Protein AF-A0A9P1INC0-F1 (afdb_monomer_lite)

pLDDT: mean 85.22, std 16.06, range [41.66, 97.62]

Structure (mmCIF, N/CA/C/O backbone):
data_AF-A0A9P1INC0-F1
#
_entry.id   AF-A0A9P1INC0-F1
#
loop_
_atom_site.group_PDB
_atom_site.id
_atom_site.type_symbol
_atom_site.label_atom_id
_atom_site.label_alt_id
_atom_site.label_comp_id
_atom_site.label_asym_id
_atom_site.label_entity_id
_atom_site.label_seq_id
_atom_site.pdbx_PDB_ins_code
_atom_site.Cartn_x
_atom_site.Cartn_y
_atom_site.Cartn_z
_atom_site.occupancy
_atom_site.B_iso_or_equiv
_atom_site.auth_seq_id
_atom_site.auth_comp_id
_atom_site.auth_asym_id
_atom_site.auth_atom_id
_atom_site.pdbx_PDB_model_num
ATOM 1 N N . MET A 1 1 ? 55.093 9.526 2.655 1.00 46.25 1 MET A N 1
ATOM 2 C CA . MET A 1 1 ? 53.891 8.679 2.862 1.00 46.25 1 MET A CA 1
ATOM 3 C C . MET A 1 1 ? 52.596 9.513 2.919 1.00 46.25 1 MET A C 1
ATOM 5 O O . MET A 1 1 ? 51.867 9.427 3.894 1.00 46.25 1 MET A O 1
ATOM 9 N N . ARG A 1 2 ? 52.287 10.339 1.903 1.00 47.28 2 ARG A N 1
ATOM 10 C CA . ARG A 1 2 ? 51.023 11.119 1.847 1.00 47.28 2 ARG A CA 1
ATOM 11 C C . ARG A 1 2 ? 50.213 10.913 0.554 1.00 47.28 2 ARG A C 1
ATOM 13 O O . ARG A 1 2 ? 49.002 11.075 0.587 1.00 47.28 2 ARG A O 1
ATOM 20 N N . SER A 1 3 ? 50.832 10.457 -0.541 1.00 51.44 3 SER A N 1
ATOM 21 C CA . SER A 1 3 ? 50.129 10.236 -1.820 1.00 51.44 3 SER A CA 1
ATOM 22 C C . SER A 1 3 ? 49.278 8.961 -1.876 1.00 51.44 3 SER A C 1
ATOM 24 O O . SER A 1 3 ? 48.243 8.961 -2.531 1.00 51.44 3 SER A O 1
ATOM 26 N N . ASN A 1 4 ? 49.642 7.899 -1.147 1.00 47.66 4 ASN A N 1
ATOM 27 C CA . ASN A 1 4 ? 48.863 6.650 -1.159 1.00 47.66 4 ASN A CA 1
ATOM 28 C C . ASN A 1 4 ? 47.517 6.775 -0.430 1.00 47.66 4 ASN A C 1
ATOM 30 O O . ASN A 1 4 ? 46.582 6.058 -0.767 1.00 47.66 4 ASN A O 1
ATOM 34 N N . LEU A 1 5 ? 47.395 7.705 0.525 1.00 47.31 5 LEU A N 1
ATOM 35 C CA . LEU A 1 5 ? 46.149 7.948 1.258 1.00 47.31 5 LEU A CA 1
ATOM 36 C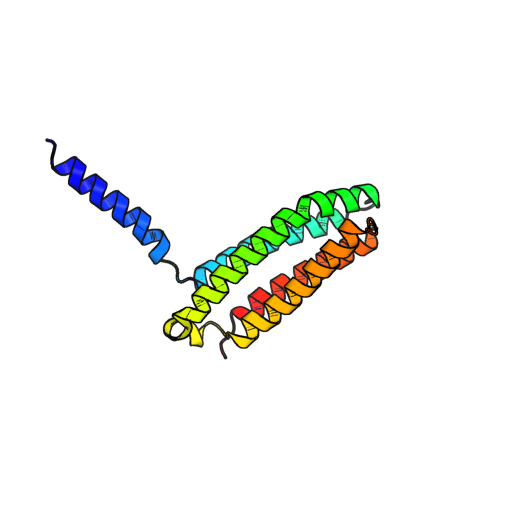 C . LEU A 1 5 ? 45.093 8.623 0.364 1.00 47.31 5 LEU A C 1
ATOM 38 O O . LEU A 1 5 ? 43.917 8.288 0.438 1.00 47.31 5 LEU A O 1
ATOM 42 N N . LEU A 1 6 ? 45.524 9.531 -0.519 1.00 49.56 6 LEU A N 1
ATOM 43 C CA . LEU A 1 6 ? 44.647 10.226 -1.469 1.00 49.56 6 LEU A CA 1
ATOM 44 C C . LEU A 1 6 ? 44.113 9.285 -2.552 1.00 49.56 6 LEU A C 1
ATOM 46 O O . LEU A 1 6 ? 42.940 9.364 -2.901 1.00 49.56 6 LEU A O 1
ATOM 50 N N . ILE A 1 7 ? 44.944 8.357 -3.032 1.00 57.75 7 ILE A N 1
ATOM 51 C CA . ILE A 1 7 ? 44.526 7.329 -3.993 1.00 57.75 7 ILE A CA 1
ATOM 52 C C . ILE A 1 7 ? 43.519 6.375 -3.335 1.00 57.75 7 ILE A C 1
ATOM 54 O O . ILE A 1 7 ? 42.480 6.081 -3.919 1.00 57.75 7 ILE A O 1
ATOM 58 N N . PHE A 1 8 ? 43.771 5.954 -2.092 1.00 53.00 8 PHE A N 1
ATOM 59 C CA . PHE A 1 8 ? 42.860 5.079 -1.348 1.00 53.00 8 PHE A CA 1
ATOM 60 C C . PHE A 1 8 ? 41.499 5.742 -1.075 1.00 53.00 8 PHE A C 1
ATOM 62 O O . PHE A 1 8 ? 40.457 5.106 -1.225 1.00 53.00 8 PHE A O 1
ATOM 69 N N . LEU A 1 9 ? 41.494 7.040 -0.753 1.00 50.03 9 LEU A N 1
ATOM 70 C CA . LEU A 1 9 ? 40.267 7.829 -0.607 1.00 50.03 9 LEU A CA 1
ATOM 71 C C . LEU A 1 9 ? 39.508 7.973 -1.935 1.00 50.03 9 LEU A C 1
ATOM 73 O O . LEU A 1 9 ? 38.285 7.894 -1.932 1.00 50.03 9 LEU A O 1
ATOM 77 N N . PHE A 1 10 ? 40.210 8.109 -3.064 1.00 53.59 10 PHE A N 1
ATOM 78 C CA . PHE A 1 10 ? 39.591 8.171 -4.393 1.00 53.59 10 PHE A CA 1
ATOM 79 C C . PHE A 1 10 ? 38.932 6.841 -4.801 1.00 53.59 10 PHE A C 1
ATOM 81 O O . PHE A 1 10 ? 37.879 6.834 -5.435 1.00 53.59 10 PHE A O 1
ATOM 88 N N . PHE A 1 11 ? 39.516 5.701 -4.419 1.00 51.56 11 PHE A N 1
ATOM 89 C CA . PHE A 1 11 ? 38.898 4.390 -4.643 1.00 51.56 11 PHE A CA 1
ATOM 90 C C . PHE A 1 11 ? 37.686 4.152 -3.735 1.00 51.56 11 PHE A C 1
ATOM 92 O O . PHE A 1 11 ? 36.688 3.604 -4.197 1.00 51.56 11 PHE A O 1
ATOM 99 N N . LEU A 1 12 ? 37.732 4.607 -2.479 1.00 47.41 12 LEU A N 1
ATOM 100 C CA . LEU A 1 12 ? 36.599 4.498 -1.555 1.00 47.41 12 LEU A CA 1
ATOM 101 C C . LEU A 1 12 ? 35.407 5.351 -1.999 1.00 47.41 12 LEU A C 1
ATOM 103 O O . LEU A 1 12 ? 34.277 4.873 -1.958 1.00 47.41 12 LEU A O 1
ATOM 107 N N . THR A 1 13 ? 35.632 6.578 -2.476 1.00 50.34 13 THR A N 1
ATOM 108 C CA . THR A 1 13 ? 34.534 7.419 -2.972 1.00 50.34 13 THR A CA 1
ATOM 109 C C . THR A 1 13 ? 33.912 6.840 -4.241 1.00 50.34 13 THR A C 1
ATOM 111 O O . THR A 1 13 ? 32.691 6.742 -4.314 1.00 50.34 13 THR A O 1
ATOM 114 N N . ASN A 1 14 ? 34.711 6.357 -5.199 1.00 44.88 14 ASN A N 1
ATOM 115 C CA . ASN A 1 14 ? 34.178 5.708 -6.404 1.00 44.88 14 ASN A CA 1
ATOM 116 C C . ASN A 1 14 ? 33.459 4.382 -6.114 1.00 44.88 14 ASN A C 1
ATOM 118 O O . ASN A 1 14 ? 32.486 4.075 -6.793 1.00 44.88 14 ASN A O 1
ATOM 122 N N . ALA A 1 15 ? 33.890 3.611 -5.111 1.00 48.00 15 ALA A N 1
ATOM 123 C CA . ALA A 1 15 ? 33.195 2.389 -4.704 1.00 48.00 15 ALA A CA 1
ATOM 124 C C . ALA A 1 15 ? 31.830 2.684 -4.058 1.00 48.00 15 ALA A C 1
ATOM 126 O O . ALA A 1 15 ? 30.865 1.974 -4.316 1.00 48.00 15 ALA A O 1
ATOM 127 N N . VAL A 1 16 ? 31.717 3.761 -3.272 1.00 44.78 16 VAL A N 1
ATOM 128 C CA . VAL A 1 16 ? 30.430 4.187 -2.694 1.00 44.78 16 VAL A CA 1
ATOM 129 C C . VAL A 1 16 ? 29.480 4.710 -3.780 1.00 44.78 16 VAL A C 1
ATOM 131 O O . VAL A 1 16 ? 28.305 4.364 -3.761 1.00 44.78 16 VAL A O 1
ATOM 134 N N . PHE A 1 17 ? 29.984 5.438 -4.786 1.00 41.66 17 PHE A N 1
ATOM 135 C CA . PHE A 1 17 ? 29.187 5.815 -5.964 1.00 41.66 17 PHE A CA 1
ATOM 136 C C . PHE A 1 17 ? 28.875 4.635 -6.903 1.00 41.66 17 PHE A C 1
ATOM 138 O O . PHE A 1 17 ? 27.900 4.701 -7.651 1.00 41.66 17 PHE A O 1
ATOM 145 N N . SER A 1 18 ? 29.668 3.554 -6.898 1.00 43.41 18 SER A N 1
ATOM 146 C CA . SER A 1 18 ? 29.412 2.398 -7.765 1.00 43.41 18 SER A CA 1
ATOM 147 C C . SER A 1 18 ? 28.342 1.464 -7.212 1.00 43.41 18 SER A C 1
ATOM 149 O O . SER A 1 18 ? 27.628 0.875 -8.012 1.00 43.41 18 SER A O 1
ATOM 151 N N . ILE A 1 19 ? 28.155 1.364 -5.891 1.00 44.53 19 ILE A N 1
ATOM 152 C CA . ILE A 1 19 ? 27.122 0.491 -5.303 1.00 44.53 19 ILE A CA 1
ATOM 153 C C . ILE A 1 19 ? 25.709 0.933 -5.710 1.00 44.53 19 ILE A C 1
ATOM 155 O O . ILE A 1 19 ? 24.885 0.083 -6.048 1.00 44.53 19 ILE A O 1
ATOM 159 N N . ASP A 1 20 ? 25.454 2.242 -5.795 1.00 43.25 20 ASP A N 1
ATOM 160 C CA . ASP A 1 20 ? 24.198 2.776 -6.343 1.00 43.25 20 ASP A CA 1
ATOM 161 C C . ASP A 1 20 ? 24.032 2.524 -7.857 1.00 43.25 20 ASP A C 1
ATOM 163 O O . ASP A 1 20 ? 22.913 2.559 -8.360 1.00 43.25 20 ASP A O 1
ATOM 167 N N . ASN A 1 21 ? 25.118 2.200 -8.568 1.00 50.31 21 ASN A N 1
ATOM 168 C CA . ASN A 1 21 ? 25.140 1.829 -9.989 1.00 50.31 21 ASN A CA 1
ATOM 169 C C . ASN A 1 21 ? 25.168 0.305 -10.241 1.00 50.31 21 ASN A C 1
ATOM 171 O O . ASN A 1 21 ? 25.130 -0.108 -11.400 1.00 50.31 21 ASN A O 1
ATOM 175 N N . ILE A 1 22 ? 25.263 -0.549 -9.210 1.00 64.50 22 ILE A N 1
ATOM 176 C CA . ILE A 1 22 ? 25.328 -2.015 -9.395 1.00 64.50 22 ILE A CA 1
ATOM 177 C C . ILE A 1 22 ? 23.939 -2.611 -9.652 1.00 64.50 22 ILE A C 1
ATOM 179 O O . ILE A 1 22 ? 23.817 -3.596 -10.379 1.00 64.50 22 ILE A O 1
ATOM 183 N N . ILE A 1 23 ? 22.893 -2.035 -9.058 1.00 76.19 23 ILE A N 1
ATOM 184 C CA . ILE A 1 23 ? 21.536 -2.582 -9.111 1.00 76.19 23 ILE A CA 1
ATOM 185 C C . ILE A 1 23 ? 20.698 -1.711 -10.040 1.00 76.19 23 ILE A C 1
ATOM 187 O O . ILE A 1 23 ? 20.526 -0.518 -9.790 1.00 76.19 23 ILE A O 1
ATOM 191 N N . SER A 1 24 ? 20.142 -2.301 -11.101 1.00 86.00 24 SER A N 1
ATOM 192 C CA . SER A 1 24 ? 19.264 -1.545 -11.999 1.00 86.00 24 SER A CA 1
ATOM 193 C C . SER A 1 24 ? 18.043 -1.007 -11.233 1.00 86.00 24 SER A C 1
ATOM 195 O O . SER A 1 24 ? 17.559 -1.672 -10.310 1.00 86.00 24 SER A O 1
ATOM 197 N N . PRO A 1 25 ? 17.458 0.142 -11.621 1.00 87.88 25 PRO A N 1
ATOM 198 C CA . PRO A 1 25 ? 16.284 0.693 -10.934 1.00 87.88 25 PRO A CA 1
ATOM 199 C C . PRO A 1 25 ? 15.123 -0.305 -10.802 1.00 87.88 25 PRO A C 1
ATOM 201 O O . PRO A 1 25 ? 14.407 -0.317 -9.802 1.00 87.88 25 PRO A O 1
ATOM 204 N N . PHE A 1 26 ? 14.966 -1.204 -11.781 1.00 88.50 26 PHE A N 1
ATOM 205 C CA . PHE A 1 26 ? 13.967 -2.270 -11.733 1.00 88.50 26 PHE A CA 1
ATOM 206 C C . PHE A 1 26 ? 14.278 -3.339 -10.674 1.00 88.50 26 PHE A C 1
ATOM 208 O O . PHE A 1 26 ? 13.377 -3.828 -9.991 1.00 88.50 26 PHE A O 1
ATOM 215 N N . GLU A 1 27 ? 15.542 -3.735 -10.537 1.00 89.25 27 GLU A N 1
ATOM 216 C CA . GLU A 1 27 ? 15.977 -4.675 -9.499 1.00 89.25 27 GLU A CA 1
ATOM 217 C C . GLU A 1 27 ? 15.856 -4.047 -8.112 1.00 89.25 27 GLU A C 1
ATOM 219 O O . GLU A 1 27 ? 15.342 -4.702 -7.205 1.00 89.25 27 GLU A O 1
ATOM 224 N N . ARG A 1 28 ? 16.195 -2.757 -7.976 1.00 91.25 28 ARG A N 1
ATOM 225 C CA . ARG A 1 28 ? 15.989 -1.992 -6.742 1.00 91.25 28 ARG A CA 1
ATOM 226 C C . ARG A 1 28 ? 14.505 -1.925 -6.378 1.00 91.25 28 ARG A C 1
ATOM 228 O O . ARG A 1 28 ? 14.145 -2.339 -5.283 1.00 91.25 28 ARG A O 1
ATOM 235 N N . PHE A 1 29 ? 13.629 -1.543 -7.314 1.00 93.00 29 PHE A N 1
ATOM 236 C CA . PHE A 1 29 ? 12.174 -1.600 -7.117 1.00 93.00 29 PHE A CA 1
ATOM 237 C C . PHE A 1 29 ? 11.718 -2.986 -6.643 1.00 93.00 29 PHE A C 1
ATOM 239 O O . PHE A 1 29 ? 10.943 -3.096 -5.696 1.00 93.00 29 PHE A O 1
ATOM 246 N N . ASN A 1 30 ? 12.193 -4.050 -7.296 1.00 91.69 30 ASN A N 1
ATOM 247 C CA . ASN A 1 30 ? 11.798 -5.415 -6.973 1.00 91.69 30 ASN A CA 1
ATOM 248 C C . ASN A 1 30 ? 12.226 -5.860 -5.582 1.00 91.69 30 ASN A C 1
ATOM 250 O O . ASN A 1 30 ? 11.456 -6.570 -4.942 1.00 91.69 30 ASN A O 1
ATOM 254 N N . MET A 1 31 ? 13.441 -5.526 -5.173 1.00 93.62 31 MET A N 1
ATOM 255 C CA . MET A 1 31 ? 13.958 -5.836 -3.847 1.00 93.62 31 MET A CA 1
ATOM 256 C C . MET A 1 31 ? 13.168 -5.057 -2.795 1.00 93.62 31 MET A C 1
ATOM 258 O O . MET A 1 31 ? 12.583 -5.641 -1.891 1.00 93.62 31 MET A O 1
ATOM 262 N N . GLU A 1 32 ? 13.038 -3.749 -2.994 1.00 95.12 32 GLU A N 1
ATOM 263 C CA . GLU A 1 32 ? 12.4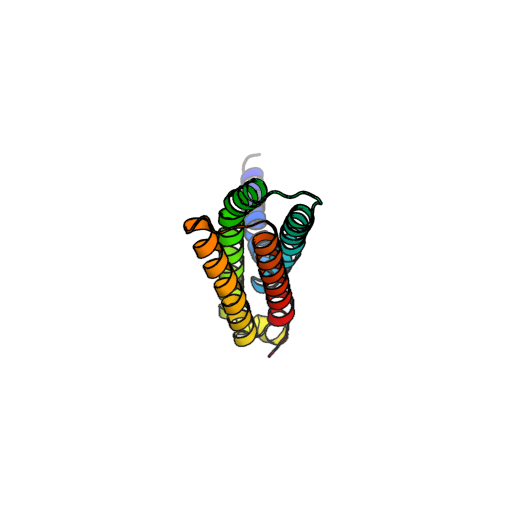09 -2.851 -2.032 1.00 95.12 32 GLU A CA 1
ATOM 264 C C . GLU A 1 32 ? 10.918 -3.133 -1.814 1.00 95.12 32 GLU A C 1
ATOM 266 O O . GLU A 1 32 ? 10.430 -3.050 -0.686 1.00 95.12 32 GLU A O 1
ATOM 271 N N . ILE A 1 33 ? 10.173 -3.487 -2.867 1.00 95.56 33 ILE A N 1
ATOM 272 C CA . ILE A 1 33 ? 8.764 -3.869 -2.715 1.00 95.56 33 ILE A CA 1
ATOM 273 C C . ILE A 1 33 ? 8.614 -5.246 -2.050 1.00 95.56 33 ILE A C 1
ATOM 275 O O . ILE A 1 33 ? 7.629 -5.466 -1.350 1.00 95.56 33 ILE A O 1
ATOM 279 N N . GLU A 1 34 ? 9.570 -6.163 -2.239 1.00 95.56 34 GLU A N 1
ATOM 280 C CA . GLU A 1 34 ? 9.572 -7.475 -1.576 1.00 95.56 34 GLU A CA 1
ATOM 281 C C . GLU A 1 34 ? 9.815 -7.320 -0.071 1.00 95.56 34 GLU A C 1
ATOM 283 O O . GLU A 1 34 ? 9.097 -7.912 0.729 1.00 95.56 34 GLU A O 1
ATOM 288 N N . GLU A 1 35 ? 10.754 -6.454 0.315 1.00 94.81 35 GLU A N 1
ATOM 289 C CA . GLU A 1 35 ? 11.041 -6.116 1.715 1.00 94.81 35 GLU A CA 1
ATOM 290 C C . GLU A 1 35 ? 9.888 -5.370 2.395 1.00 94.81 35 GLU A C 1
ATOM 292 O O . GLU A 1 35 ? 9.673 -5.512 3.598 1.00 94.81 35 GLU A O 1
ATOM 297 N N . PHE A 1 36 ? 9.112 -4.599 1.631 1.00 94.75 36 PHE A N 1
ATOM 298 C CA . PHE A 1 36 ? 7.999 -3.823 2.170 1.00 94.75 36 PHE A CA 1
ATOM 299 C C . PHE A 1 36 ? 6.733 -4.654 2.439 1.00 94.75 36 PHE A C 1
ATOM 301 O O . PHE A 1 36 ? 5.955 -4.341 3.344 1.00 94.75 36 PHE A O 1
ATOM 308 N N . ILE A 1 37 ? 6.503 -5.728 1.674 1.00 95.62 37 ILE A N 1
ATOM 309 C CA . ILE A 1 37 ? 5.322 -6.597 1.824 1.00 95.62 37 ILE A CA 1
ATOM 310 C C . ILE A 1 37 ? 5.177 -7.154 3.260 1.00 95.62 37 ILE A C 1
ATOM 312 O O . ILE A 1 37 ? 4.067 -7.065 3.801 1.00 95.62 37 ILE A O 1
ATOM 316 N N . PRO A 1 38 ? 6.236 -7.687 3.908 1.00 95.50 38 PRO A N 1
ATOM 317 C CA . PRO A 1 38 ? 6.190 -8.133 5.299 1.00 95.50 38 PRO A CA 1
ATOM 318 C C . PRO A 1 38 ? 5.740 -7.060 6.293 1.00 95.50 38 PRO A C 1
ATOM 320 O O . PRO A 1 38 ? 4.984 -7.378 7.208 1.00 95.50 38 PRO A O 1
ATOM 323 N N . THR A 1 39 ? 6.135 -5.797 6.107 1.00 93.00 39 THR A N 1
ATOM 324 C CA . THR A 1 39 ? 5.723 -4.692 6.989 1.00 93.00 39 THR A CA 1
ATOM 325 C C . THR A 1 39 ? 4.206 -4.521 6.978 1.00 93.00 39 THR A C 1
ATOM 327 O O . THR A 1 39 ? 3.570 -4.486 8.026 1.00 93.00 39 THR A O 1
ATOM 330 N N . ILE A 1 40 ? 3.589 -4.503 5.794 1.00 93.94 40 ILE A N 1
ATOM 331 C CA . ILE A 1 40 ? 2.127 -4.369 5.684 1.00 93.94 40 ILE A CA 1
ATOM 332 C C . ILE A 1 40 ? 1.409 -5.631 6.167 1.00 93.94 40 ILE A C 1
ATOM 334 O O . ILE A 1 40 ? 0.319 -5.553 6.731 1.00 93.94 40 ILE A O 1
ATOM 338 N N . GLN A 1 41 ? 2.025 -6.800 5.994 1.00 95.88 41 GLN A N 1
ATOM 339 C CA . GLN A 1 41 ? 1.499 -8.044 6.546 1.00 95.88 41 GLN A CA 1
ATOM 340 C C . GLN A 1 41 ? 1.472 -8.030 8.081 1.00 95.88 41 GLN A C 1
ATOM 342 O O . GLN A 1 41 ? 0.499 -8.502 8.661 1.00 95.88 41 GLN A O 1
ATOM 347 N N . GLN A 1 42 ? 2.497 -7.483 8.738 1.00 94.25 42 GLN A N 1
ATOM 348 C CA . GLN A 1 42 ? 2.521 -7.331 10.197 1.00 94.25 42 GLN A CA 1
ATOM 349 C C . GLN A 1 42 ? 1.404 -6.403 10.681 1.00 94.25 42 GLN A C 1
ATOM 351 O O . GLN A 1 42 ? 0.672 -6.760 11.600 1.00 94.25 42 GLN A O 1
ATOM 356 N N . GLU A 1 43 ? 1.200 -5.268 10.014 1.00 93.38 43 GLU A N 1
ATOM 357 C CA . GLU A 1 43 ? 0.103 -4.342 10.330 1.00 93.38 43 GLU A CA 1
ATOM 358 C C . GLU A 1 43 ? -1.278 -4.987 10.177 1.00 93.38 43 GLU A C 1
ATOM 360 O O . GLU A 1 43 ? -2.175 -4.768 10.993 1.00 93.38 43 GLU A O 1
ATOM 365 N N . LEU A 1 44 ? -1.446 -5.839 9.163 1.00 94.12 44 LEU A N 1
ATOM 366 C CA . LEU A 1 44 ? -2.666 -6.621 8.993 1.00 94.12 44 LEU A CA 1
ATOM 367 C C . LEU A 1 44 ? -2.859 -7.640 10.128 1.00 94.12 44 LEU A C 1
ATOM 369 O O . LEU A 1 44 ? -3.974 -7.797 10.609 1.00 94.12 44 LEU A O 1
ATOM 373 N N . ILE A 1 45 ? -1.790 -8.302 10.586 1.00 93.31 45 ILE A N 1
ATOM 374 C CA . ILE A 1 45 ? -1.852 -9.221 11.736 1.00 93.31 45 ILE A CA 1
ATOM 375 C C . ILE A 1 45 ? -2.286 -8.469 13.002 1.00 93.31 45 ILE A C 1
ATOM 377 O O . ILE A 1 45 ? -3.110 -8.980 13.758 1.00 93.31 45 ILE A O 1
ATOM 381 N N . PHE A 1 46 ? -1.788 -7.248 13.219 1.00 90.56 46 PHE A N 1
ATOM 382 C CA . PHE A 1 46 ? -2.247 -6.403 14.323 1.00 90.56 46 PHE A CA 1
ATOM 383 C C . PHE A 1 46 ? -3.717 -6.003 14.180 1.00 90.56 46 PHE A C 1
ATOM 385 O O . PHE A 1 46 ? -4.452 -6.048 15.160 1.00 90.56 46 PHE A O 1
ATOM 392 N N . ALA A 1 47 ? -4.178 -5.686 12.970 1.00 90.88 47 ALA A N 1
ATOM 393 C CA . ALA A 1 47 ? -5.587 -5.373 12.725 1.00 90.88 47 ALA A CA 1
ATOM 394 C C . ALA A 1 47 ? -6.529 -6.582 12.916 1.00 90.88 47 ALA A C 1
ATOM 396 O O . ALA A 1 47 ? -7.730 -6.400 13.118 1.00 90.88 47 ALA A O 1
ATOM 397 N N . ASP A 1 48 ? -5.993 -7.805 12.870 1.00 90.12 48 ASP A N 1
ATOM 398 C CA . ASP A 1 48 ? -6.719 -9.059 13.096 1.00 90.12 48 ASP A CA 1
ATOM 399 C C . ASP A 1 48 ? -6.784 -9.463 14.583 1.00 90.12 48 ASP A C 1
ATOM 401 O O . ASP A 1 48 ? -7.405 -10.481 14.906 1.00 90.12 48 ASP A O 1
ATOM 405 N N . TYR A 1 49 ? -6.174 -8.697 15.499 1.00 89.38 49 TYR A N 1
ATOM 406 C CA . TYR A 1 49 ? -6.164 -9.051 16.918 1.00 89.38 49 TYR A CA 1
ATOM 407 C C . TYR A 1 49 ? -7.587 -9.125 17.497 1.00 89.38 49 TYR A C 1
ATOM 409 O O . TYR A 1 49 ? -8.393 -8.204 17.308 1.00 89.38 49 TYR A O 1
ATOM 417 N N . PRO A 1 50 ? -7.910 -10.185 18.263 1.00 77.88 50 PRO A N 1
ATOM 418 C CA . PRO A 1 50 ? -9.181 -10.255 18.962 1.00 77.88 50 PRO A CA 1
ATOM 419 C C . PRO A 1 50 ? -9.292 -9.073 19.933 1.00 77.88 50 PRO A C 1
ATOM 421 O O . PRO A 1 50 ? -8.386 -8.827 20.729 1.00 77.88 50 PRO A O 1
ATOM 424 N N . ASN A 1 51 ? -10.424 -8.367 19.873 1.00 86.75 51 ASN A N 1
ATOM 425 C CA . ASN A 1 51 ? -10.746 -7.167 20.660 1.00 86.75 51 ASN A CA 1
ATOM 426 C C . ASN A 1 51 ? -10.060 -5.859 20.222 1.00 86.75 51 ASN A C 1
ATOM 428 O O . ASN A 1 51 ? -10.013 -4.914 21.008 1.00 86.75 51 ASN A O 1
ATOM 432 N N . MET A 1 52 ? -9.576 -5.766 18.979 1.00 91.69 52 MET A N 1
ATOM 433 C CA . MET A 1 52 ? -9.166 -4.485 18.394 1.00 91.69 52 MET A CA 1
ATOM 434 C C . MET A 1 52 ? -10.334 -3.483 18.444 1.00 91.69 52 MET A C 1
ATOM 436 O O . MET A 1 52 ? -11.373 -3.689 17.815 1.00 91.69 52 MET A O 1
ATOM 440 N N . THR A 1 53 ? -10.178 -2.398 19.203 1.00 93.69 53 THR A N 1
ATOM 441 C CA . THR A 1 53 ? -11.197 -1.340 19.296 1.00 93.69 53 THR A CA 1
ATOM 442 C C . THR A 1 53 ? -11.122 -0.384 18.104 1.00 93.69 53 THR A C 1
ATOM 444 O O . THR A 1 53 ? -10.085 -0.263 17.441 1.00 93.69 53 THR A O 1
ATOM 447 N N . ASP A 1 54 ? -12.204 0.353 17.849 1.00 93.69 54 ASP A N 1
ATOM 448 C CA . ASP A 1 54 ? -12.228 1.384 16.803 1.00 93.69 54 ASP A CA 1
ATOM 449 C C . ASP A 1 54 ? -11.177 2.477 17.055 1.00 93.69 54 ASP A C 1
ATOM 451 O O . ASP A 1 54 ? -10.467 2.873 16.134 1.00 93.69 54 ASP A O 1
ATOM 455 N N . GLN A 1 55 ? -10.990 2.890 18.315 1.00 93.38 55 GLN A N 1
ATOM 456 C CA . GLN A 1 55 ? -9.980 3.884 18.691 1.00 93.38 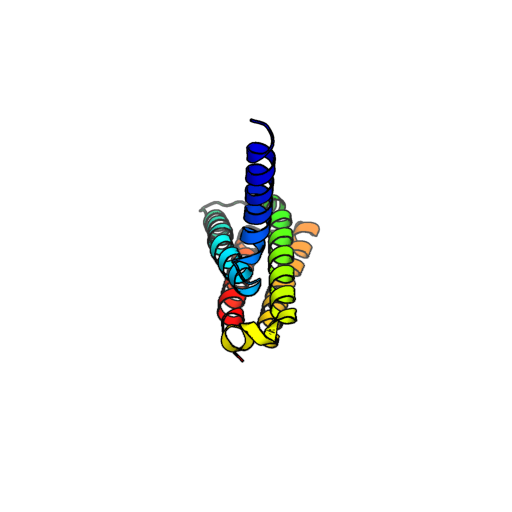55 GLN A CA 1
ATOM 457 C C . GLN A 1 55 ? -8.551 3.388 18.425 1.00 93.38 55 GLN A C 1
ATOM 459 O O . GLN A 1 55 ? -7.738 4.119 17.860 1.00 93.38 55 GLN A O 1
ATOM 464 N N . GLN A 1 56 ? -8.239 2.141 18.795 1.00 93.75 56 GLN A N 1
ATOM 465 C CA . GLN A 1 56 ? -6.933 1.539 18.502 1.00 93.75 56 GLN A CA 1
ATOM 466 C C . GLN A 1 56 ? -6.700 1.414 16.995 1.00 93.75 56 GLN A C 1
ATOM 468 O O . GLN A 1 56 ? -5.609 1.703 16.512 1.00 93.75 56 GLN A O 1
ATOM 473 N N . SER A 1 57 ? -7.736 1.036 16.245 1.00 93.19 57 SER A N 1
ATOM 474 C CA . SER A 1 57 ? -7.672 0.915 14.785 1.00 93.19 57 SER A CA 1
ATOM 475 C C . SER A 1 57 ? -7.428 2.260 14.116 1.00 93.19 57 SER A C 1
ATOM 477 O O . SER A 1 57 ? -6.623 2.368 13.192 1.00 93.19 57 SER A O 1
ATOM 479 N N . GLN A 1 58 ? -8.092 3.307 14.597 1.00 94.06 58 GLN A N 1
ATOM 480 C CA . GLN A 1 58 ? -7.885 4.658 14.108 1.00 94.06 58 GLN A CA 1
ATOM 481 C C . GLN A 1 58 ? -6.460 5.145 14.382 1.00 94.06 58 GLN A C 1
ATOM 483 O O . GLN A 1 58 ? -5.833 5.712 13.487 1.00 94.06 58 GLN A O 1
ATOM 488 N N . GLU A 1 59 ? -5.933 4.890 15.579 1.00 94.12 59 GLU A N 1
ATOM 489 C CA . GLU A 1 59 ? -4.569 5.278 15.942 1.00 94.12 59 GLU A CA 1
ATOM 490 C C . GLU A 1 59 ? -3.511 4.508 15.141 1.00 94.12 59 GLU A C 1
ATOM 492 O O . GLU A 1 59 ? -2.544 5.106 14.660 1.00 94.12 59 GLU A O 1
ATOM 497 N N . GLN A 1 60 ? -3.727 3.208 14.919 1.00 94.19 60 GLN A N 1
ATOM 498 C CA . GLN A 1 60 ? -2.881 2.391 14.050 1.00 94.19 60 GLN A CA 1
ATOM 499 C C . GLN A 1 60 ? -2.807 2.998 12.645 1.00 94.19 60 GLN A C 1
ATOM 501 O O . GLN A 1 60 ? -1.717 3.284 12.151 1.00 94.19 60 GLN A O 1
ATOM 506 N N . ILE A 1 61 ? -3.956 3.256 12.008 1.00 94.62 61 ILE A N 1
ATOM 507 C CA . ILE A 1 61 ? -3.982 3.832 10.658 1.00 94.62 61 ILE A CA 1
ATOM 508 C C . ILE A 1 61 ? -3.361 5.228 10.635 1.00 94.62 61 ILE A C 1
ATOM 510 O O . ILE A 1 61 ? -2.620 5.543 9.704 1.00 94.62 61 ILE A O 1
ATOM 514 N N . ARG A 1 62 ? -3.624 6.062 11.647 1.00 95.00 62 ARG A N 1
ATOM 515 C CA . ARG A 1 62 ? -3.041 7.407 11.757 1.00 95.00 62 ARG A CA 1
ATOM 516 C C . ARG A 1 62 ? -1.514 7.361 11.787 1.00 95.00 62 ARG A C 1
ATOM 518 O O . ARG A 1 62 ? -0.874 8.194 11.149 1.00 95.00 62 ARG A O 1
ATOM 525 N N . THR A 1 63 ? -0.954 6.377 12.486 1.00 93.94 63 THR A N 1
ATOM 526 C CA . THR A 1 63 ? 0.494 6.170 12.618 1.00 93.94 63 THR A CA 1
ATOM 527 C C . THR A 1 63 ? 1.100 5.561 11.353 1.00 93.94 63 THR A C 1
ATOM 529 O O . THR A 1 63 ? 2.149 6.001 10.885 1.00 93.94 63 THR A O 1
ATOM 532 N N . LEU A 1 64 ? 0.419 4.585 10.755 1.00 93.69 64 LEU A N 1
ATOM 533 C CA . LEU A 1 64 ? 0.895 3.848 9.587 1.00 93.69 64 LEU A CA 1
ATOM 534 C C . LEU A 1 64 ? 0.814 4.659 8.286 1.00 93.69 64 LEU A C 1
ATOM 536 O O . LEU A 1 64 ? 1.709 4.578 7.443 1.00 93.69 64 LEU A O 1
ATOM 540 N N . PHE A 1 65 ? -0.264 5.425 8.091 1.00 94.56 65 PHE A N 1
ATOM 541 C CA . PHE A 1 65 ? -0.588 6.033 6.798 1.00 94.56 65 PHE A CA 1
ATOM 542 C C . PHE A 1 65 ? 0.522 6.934 6.220 1.00 94.56 65 PHE A C 1
ATOM 544 O O . PHE A 1 65 ? 0.807 6.795 5.027 1.00 94.56 65 PHE A O 1
ATOM 551 N N . PRO A 1 66 ? 1.187 7.818 6.994 1.00 94.50 66 PRO A N 1
ATOM 552 C CA . PRO A 1 66 ? 2.272 8.647 6.467 1.00 94.50 66 PRO A CA 1
ATOM 553 C C . PRO A 1 66 ? 3.445 7.823 5.924 1.00 94.50 66 PRO A C 1
ATOM 555 O O . PRO A 1 66 ? 3.910 8.088 4.815 1.00 94.50 66 PRO A O 1
ATOM 558 N N . MET A 1 67 ? 3.877 6.798 6.669 1.00 94.06 67 MET A N 1
ATOM 559 C CA . MET A 1 67 ? 4.960 5.898 6.258 1.00 94.06 67 MET A CA 1
ATOM 560 C C . MET A 1 67 ? 4.568 5.119 5.001 1.00 94.06 67 MET A C 1
ATOM 562 O O . MET A 1 67 ? 5.309 5.110 4.019 1.00 94.06 67 MET A O 1
ATOM 566 N N . LEU A 1 68 ? 3.365 4.541 4.999 1.00 94.75 68 LEU A N 1
ATOM 567 C CA . LEU A 1 68 ? 2.825 3.798 3.866 1.00 94.75 68 LEU A CA 1
ATOM 568 C C . LEU A 1 68 ? 2.783 4.658 2.595 1.00 94.75 68 LEU A C 1
ATOM 570 O O . LEU A 1 68 ? 3.211 4.219 1.527 1.00 94.75 68 LEU A O 1
ATOM 574 N N . ASN A 1 69 ? 2.273 5.888 2.706 1.00 94.31 69 ASN A N 1
ATOM 575 C CA . ASN A 1 69 ? 2.167 6.798 1.574 1.00 94.31 69 ASN A CA 1
ATOM 576 C C . ASN A 1 69 ? 3.550 7.200 1.046 1.00 94.31 69 ASN A C 1
ATOM 578 O O . ASN A 1 69 ? 3.767 7.143 -0.162 1.00 94.31 69 ASN A O 1
ATOM 582 N N . LEU A 1 70 ? 4.491 7.551 1.929 1.00 95.19 70 LEU A N 1
ATOM 583 C CA . LEU A 1 70 ? 5.860 7.894 1.539 1.00 95.19 70 LEU A CA 1
ATOM 584 C C . LEU A 1 70 ? 6.530 6.732 0.796 1.00 95.19 70 LEU A C 1
ATOM 586 O O . LEU A 1 70 ? 6.992 6.906 -0.332 1.00 95.19 70 LEU A O 1
ATOM 590 N N . ARG A 1 71 ? 6.494 5.531 1.382 1.00 95.12 71 ARG A N 1
ATOM 591 C CA . ARG A 1 71 ? 7.167 4.354 0.825 1.00 95.12 71 ARG A CA 1
ATOM 592 C C . ARG A 1 71 ? 6.633 3.970 -0.553 1.00 95.12 71 ARG A C 1
ATOM 594 O O . ARG A 1 71 ? 7.391 3.607 -1.449 1.00 95.12 71 ARG A O 1
ATOM 601 N N . ILE A 1 72 ? 5.324 4.098 -0.763 1.00 95.88 72 ILE A N 1
ATOM 602 C CA . ILE A 1 72 ? 4.708 3.835 -2.069 1.00 95.88 72 ILE A CA 1
ATOM 603 C C . ILE A 1 72 ? 5.126 4.879 -3.116 1.00 95.88 72 ILE A C 1
ATOM 605 O O . ILE A 1 72 ? 5.301 4.522 -4.283 1.00 95.88 72 ILE A O 1
ATOM 609 N N . GLN A 1 73 ? 5.315 6.146 -2.733 1.00 95.12 73 GLN A N 1
ATOM 610 C CA . GLN A 1 73 ? 5.817 7.173 -3.654 1.00 95.12 73 GLN A CA 1
ATOM 611 C C . GLN A 1 73 ? 7.283 6.934 -4.042 1.00 95.12 73 GLN A C 1
ATOM 613 O O . GLN A 1 73 ? 7.629 7.088 -5.212 1.00 95.12 73 GLN A O 1
ATOM 618 N N . GLU A 1 74 ? 8.126 6.497 -3.106 1.00 94.50 74 GLU A N 1
ATOM 619 C CA . GLU A 1 74 ? 9.514 6.099 -3.390 1.00 94.50 74 GLU A CA 1
ATOM 620 C C . GLU A 1 74 ? 9.569 4.940 -4.394 1.00 94.50 74 GLU A C 1
ATOM 622 O O . GLU A 1 74 ? 10.193 5.060 -5.450 1.00 94.50 74 GLU A O 1
ATOM 627 N N . LEU A 1 75 ? 8.822 3.859 -4.129 1.00 95.00 75 LEU A N 1
ATOM 628 C CA . LEU A 1 75 ? 8.724 2.700 -5.025 1.00 95.00 75 LEU A CA 1
ATOM 629 C C . LEU A 1 75 ? 8.216 3.081 -6.419 1.00 95.00 75 LEU A C 1
ATOM 631 O O . LEU A 1 75 ? 8.688 2.560 -7.430 1.00 95.00 75 LEU A O 1
ATOM 635 N N . ARG A 1 76 ? 7.261 4.012 -6.492 1.00 94.06 76 ARG A N 1
ATOM 636 C CA . ARG A 1 76 ? 6.741 4.521 -7.763 1.00 94.06 76 ARG A CA 1
ATOM 637 C C . ARG A 1 76 ? 7.834 5.245 -8.541 1.00 94.06 76 ARG A C 1
ATOM 639 O O . ARG A 1 76 ? 7.951 5.045 -9.745 1.00 94.06 76 ARG A O 1
ATOM 646 N N . ASN A 1 77 ? 8.620 6.085 -7.877 1.00 92.06 77 ASN A N 1
ATOM 647 C CA . ASN A 1 77 ? 9.687 6.832 -8.534 1.00 92.06 77 ASN A CA 1
ATOM 648 C C . ASN A 1 77 ? 10.775 5.893 -9.074 1.00 92.06 77 ASN A C 1
ATOM 650 O O . ASN A 1 77 ? 11.182 6.064 -10.221 1.00 92.06 77 ASN A O 1
ATOM 654 N N . LEU A 1 78 ? 11.143 4.852 -8.317 1.00 90.50 78 LEU A N 1
ATOM 655 C CA . LEU A 1 78 ? 12.052 3.795 -8.781 1.00 90.50 78 LEU A CA 1
ATOM 656 C C . LEU A 1 78 ? 11.506 3.057 -10.010 1.00 90.50 78 LEU A C 1
ATOM 658 O O . LEU A 1 78 ? 12.225 2.831 -10.982 1.00 90.50 78 LEU A O 1
ATOM 662 N N . GLY A 1 79 ? 10.218 2.711 -9.999 1.00 88.06 79 GLY A N 1
ATOM 663 C CA . GLY A 1 79 ? 9.570 2.065 -11.138 1.00 88.06 79 GLY A CA 1
ATOM 664 C C . GLY A 1 79 ? 9.503 2.952 -12.387 1.00 88.06 79 GLY A C 1
ATOM 665 O O . GLY A 1 79 ? 9.767 2.486 -13.494 1.00 88.06 79 GLY A O 1
ATOM 666 N N . LEU A 1 80 ? 9.248 4.253 -12.220 1.00 88.69 80 LEU A N 1
ATOM 667 C CA . LEU A 1 80 ? 9.295 5.221 -13.321 1.00 88.69 80 LEU A CA 1
ATOM 668 C C . LEU A 1 80 ? 10.712 5.428 -13.863 1.00 88.69 80 LEU A C 1
ATOM 670 O O . LEU A 1 80 ? 10.889 5.671 -15.056 1.00 88.69 80 LEU A O 1
ATOM 674 N N . GLU A 1 81 ? 11.725 5.356 -13.007 1.00 89.25 81 GLU A N 1
ATOM 675 C CA . GLU A 1 81 ? 13.122 5.391 -13.431 1.00 89.25 81 GLU A CA 1
ATOM 676 C C . GLU A 1 81 ? 13.502 4.129 -14.214 1.00 89.25 81 GLU A C 1
ATOM 678 O O . GLU A 1 81 ? 14.109 4.223 -15.282 1.00 89.25 81 GLU A O 1
ATOM 683 N N . ALA A 1 82 ? 13.048 2.957 -13.764 1.00 86.75 82 ALA A N 1
ATOM 684 C CA . ALA A 1 82 ? 13.186 1.707 -14.506 1.00 86.75 82 ALA A CA 1
ATOM 685 C C . ALA A 1 82 ? 12.537 1.780 -15.898 1.00 86.75 82 ALA A C 1
ATOM 687 O O . ALA A 1 82 ? 13.127 1.341 -16.887 1.00 86.75 82 ALA A O 1
ATOM 688 N N . ASP A 1 83 ? 11.361 2.403 -15.993 1.00 82.75 83 ASP A N 1
ATOM 689 C CA . ASP A 1 83 ? 10.663 2.620 -17.260 1.00 82.75 83 ASP A CA 1
ATOM 690 C C . ASP A 1 83 ? 11.429 3.545 -18.222 1.00 82.75 83 ASP A C 1
ATOM 692 O O . ASP A 1 83 ? 11.427 3.314 -19.434 1.00 82.75 83 ASP A 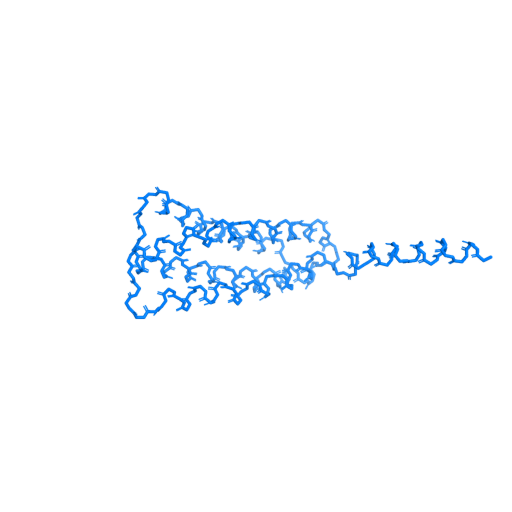O 1
ATOM 696 N N . LYS A 1 84 ? 12.133 4.570 -17.718 1.00 85.62 84 LYS A N 1
ATOM 697 C CA . LYS A 1 84 ? 12.997 5.427 -18.558 1.00 85.62 84 LYS A CA 1
ATOM 698 C C . LYS A 1 84 ? 14.135 4.627 -19.197 1.00 85.62 84 LYS A C 1
ATOM 700 O O . LYS A 1 84 ? 14.492 4.887 -20.345 1.00 85.62 84 LYS A O 1
ATOM 705 N N . ASN A 1 85 ? 14.621 3.601 -18.500 1.00 80.75 85 ASN A N 1
ATOM 706 C CA . ASN A 1 85 ? 15.678 2.698 -18.953 1.00 80.75 85 ASN A CA 1
ATOM 707 C C . ASN A 1 85 ? 15.130 1.409 -19.610 1.00 80.75 85 ASN A C 1
ATOM 709 O O . ASN A 1 85 ? 15.835 0.402 -19.699 1.00 80.75 85 ASN A O 1
ATOM 713 N N . ARG A 1 86 ? 13.880 1.412 -20.127 1.00 69.62 86 ARG A N 1
ATOM 714 C CA . ARG A 1 86 ? 13.175 0.184 -20.575 1.00 69.62 86 ARG A CA 1
ATOM 715 C C . ARG A 1 86 ? 13.933 -0.692 -21.567 1.00 69.62 86 ARG A C 1
ATOM 717 O O . ARG A 1 86 ? 13.639 -1.879 -21.639 1.00 69.62 86 ARG A O 1
ATOM 724 N N . LYS A 1 87 ? 14.853 -0.141 -22.368 1.00 76.50 87 LYS A N 1
ATOM 725 C CA . LYS A 1 87 ? 15.608 -0.928 -23.361 1.00 76.50 87 LYS A CA 1
ATOM 726 C C . LYS A 1 87 ? 16.369 -2.080 -22.699 1.00 76.50 87 LYS A C 1
ATOM 728 O O . LYS A 1 87 ? 16.456 -3.157 -23.276 1.00 76.50 87 LYS A O 1
ATOM 733 N N . GLU A 1 88 ? 16.834 -1.871 -21.472 1.00 70.75 88 GLU A N 1
ATOM 734 C CA . GLU A 1 88 ? 17.613 -2.846 -20.705 1.00 70.75 88 GLU A CA 1
ATOM 735 C C . GLU A 1 88 ? 16.721 -3.842 -19.950 1.00 70.75 88 GLU A C 1
ATOM 737 O O . GLU A 1 88 ? 17.119 -4.979 -19.705 1.00 70.75 88 GLU A O 1
ATOM 742 N N . VAL A 1 89 ? 15.481 -3.453 -19.630 1.00 75.62 89 VAL A N 1
ATOM 743 C CA . VAL A 1 89 ? 14.591 -4.204 -18.724 1.00 75.62 89 VAL A CA 1
ATOM 744 C C . VAL A 1 89 ? 13.252 -4.625 -19.340 1.00 75.62 89 VAL A C 1
ATOM 746 O O . VAL A 1 89 ? 12.424 -5.211 -18.649 1.00 75.62 89 VAL A O 1
ATOM 749 N N . GLN A 1 90 ? 13.024 -4.419 -20.642 1.00 78.94 90 GLN A N 1
ATOM 750 C CA . GLN A 1 90 ? 11.761 -4.771 -21.321 1.00 78.94 90 GLN A CA 1
ATOM 751 C C . GLN A 1 90 ? 11.369 -6.253 -21.192 1.00 78.94 90 GLN A C 1
ATOM 753 O O . GLN A 1 90 ? 10.191 -6.590 -21.208 1.00 78.94 90 GLN A O 1
ATOM 758 N N . HIS A 1 91 ? 12.357 -7.137 -21.034 1.00 83.31 91 HIS A N 1
ATOM 759 C CA . HIS A 1 91 ? 12.153 -8.572 -20.831 1.00 83.31 91 HIS A CA 1
ATOM 760 C C . HIS A 1 91 ? 11.832 -8.931 -19.370 1.00 83.31 91 HIS A C 1
ATOM 762 O O . HIS A 1 91 ? 11.424 -10.054 -19.084 1.00 83.31 91 HIS A O 1
ATOM 768 N N . LYS A 1 92 ? 12.015 -7.985 -18.441 1.00 82.56 92 LYS A N 1
ATOM 769 C CA . LYS A 1 92 ? 11.759 -8.156 -17.009 1.00 82.56 92 LYS A CA 1
ATOM 770 C C . LYS A 1 92 ? 10.506 -7.411 -16.535 1.00 82.56 92 LYS A C 1
ATOM 772 O O . LYS A 1 92 ? 9.926 -7.802 -15.525 1.00 82.56 92 LYS A O 1
ATOM 777 N N . MET A 1 93 ? 10.074 -6.366 -17.247 1.00 86.12 93 MET A N 1
ATOM 778 C CA . MET A 1 93 ? 8.957 -5.519 -16.826 1.00 86.12 93 MET A CA 1
ATOM 779 C C . MET A 1 93 ? 8.070 -5.041 -17.969 1.00 86.12 93 MET A C 1
ATOM 781 O O . MET A 1 93 ? 8.502 -4.908 -19.112 1.00 86.12 93 MET A O 1
ATOM 785 N N . CYS A 1 94 ? 6.831 -4.697 -17.621 1.00 87.19 94 CYS A N 1
ATOM 786 C CA . CYS A 1 94 ? 5.887 -4.076 -18.534 1.00 87.19 94 CYS A CA 1
ATOM 787 C C . CYS A 1 94 ? 5.371 -2.754 -17.969 1.00 87.19 94 CYS A C 1
ATOM 789 O O . CYS A 1 94 ? 4.589 -2.757 -17.016 1.00 87.19 94 CYS A O 1
ATOM 791 N N . HIS A 1 95 ? 5.748 -1.642 -18.605 1.00 86.94 95 HIS A N 1
ATOM 792 C CA . HIS A 1 95 ? 5.372 -0.276 -18.218 1.00 86.94 95 HIS A CA 1
ATOM 793 C C . HIS A 1 95 ? 3.871 -0.123 -17.935 1.00 86.94 95 HIS A C 1
ATOM 795 O O . HIS A 1 95 ? 3.457 0.311 -16.861 1.00 86.94 95 HIS A O 1
ATOM 801 N N . SER A 1 96 ? 3.025 -0.564 -18.873 1.00 88.62 96 SER A N 1
ATOM 802 C CA . SER A 1 96 ? 1.570 -0.449 -18.737 1.00 88.62 96 SER A CA 1
ATOM 803 C C . SER A 1 96 ? 1.029 -1.245 -17.549 1.00 88.62 96 SER A C 1
ATOM 805 O O . SER A 1 96 ? 0.113 -0.780 -16.873 1.00 88.62 96 SER A O 1
ATOM 807 N N . LYS A 1 97 ? 1.603 -2.423 -17.255 1.00 90.62 97 LYS A N 1
ATOM 808 C CA . LYS A 1 97 ? 1.231 -3.207 -16.067 1.00 90.62 97 LYS A CA 1
ATOM 809 C C . LYS A 1 97 ? 1.695 -2.477 -14.808 1.00 90.62 97 LYS A C 1
ATOM 811 O O . LYS A 1 97 ? 0.881 -2.257 -13.917 1.00 90.62 97 LYS A O 1
ATOM 816 N N . HIS A 1 98 ? 2.952 -2.044 -14.758 1.00 90.94 98 HIS A N 1
ATOM 817 C CA . HIS A 1 98 ? 3.507 -1.321 -13.616 1.00 90.94 98 HIS A CA 1
ATOM 818 C C . HIS A 1 98 ? 2.650 -0.103 -13.231 1.00 90.94 98 HIS A C 1
ATOM 820 O O . HIS A 1 98 ? 2.189 -0.015 -12.091 1.00 90.94 98 HIS A O 1
ATOM 826 N N . ILE A 1 99 ? 2.332 0.767 -14.198 1.00 91.44 99 ILE A N 1
ATOM 827 C CA . ILE A 1 99 ? 1.459 1.931 -13.983 1.00 91.44 99 ILE A CA 1
ATOM 828 C C . ILE A 1 99 ? 0.063 1.510 -13.529 1.00 91.44 99 ILE A C 1
ATOM 830 O O . ILE A 1 99 ? -0.465 2.062 -12.566 1.00 91.44 99 ILE A O 1
ATOM 834 N N . PHE A 1 100 ? -0.561 0.546 -14.207 1.00 94.19 100 PHE A N 1
ATOM 835 C CA . PHE A 1 100 ? -1.934 0.153 -13.901 1.00 94.19 100 PHE A CA 1
ATOM 836 C C . PHE A 1 100 ? -2.094 -0.346 -12.461 1.00 94.19 100 PHE A C 1
ATOM 838 O O . PHE A 1 100 ? -3.050 0.021 -11.772 1.00 94.19 100 PHE A O 1
ATOM 845 N N . TYR A 1 101 ? -1.157 -1.167 -11.984 1.00 95.19 101 TYR A N 1
ATOM 846 C CA . TYR A 1 101 ? -1.215 -1.681 -10.619 1.00 95.19 101 TYR A CA 1
ATOM 847 C C . TYR A 1 101 ? -0.808 -0.636 -9.574 1.00 95.19 101 TYR A C 1
ATOM 849 O O . TYR A 1 101 ? -1.419 -0.610 -8.504 1.00 95.19 101 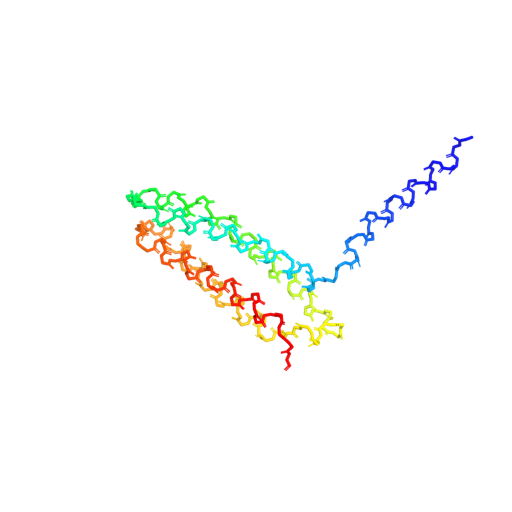TYR A O 1
ATOM 857 N N . TYR A 1 102 ? 0.098 0.291 -9.903 1.00 95.06 102 TYR A N 1
ATOM 858 C CA . TYR A 1 102 ? 0.324 1.480 -9.078 1.00 95.06 102 TYR A CA 1
ATOM 859 C C . TYR A 1 102 ? -0.963 2.311 -8.915 1.00 95.06 102 TYR A C 1
ATOM 861 O O . TYR A 1 102 ? -1.342 2.638 -7.795 1.00 95.06 102 TYR A O 1
ATOM 869 N N . LEU A 1 103 ? -1.697 2.591 -9.999 1.00 95.25 103 LEU A N 1
ATOM 870 C CA . LEU A 1 103 ? -2.952 3.359 -9.939 1.00 95.25 103 LEU A CA 1
ATOM 871 C C . LEU A 1 103 ? -4.030 2.661 -9.096 1.00 95.25 103 LEU A C 1
ATOM 873 O O . LEU A 1 103 ? -4.799 3.315 -8.386 1.00 95.25 103 LEU A O 1
ATOM 877 N N . LYS A 1 104 ? -4.086 1.323 -9.136 1.00 95.69 104 LYS A N 1
ATOM 878 C CA . LYS A 1 104 ? -4.960 0.545 -8.246 1.00 95.69 104 LYS A CA 1
ATOM 879 C C . LYS A 1 104 ? -4.595 0.741 -6.777 1.00 95.69 104 LYS A C 1
ATOM 881 O O . LYS A 1 104 ? -5.498 0.943 -5.969 1.00 95.69 104 LYS A O 1
ATOM 886 N N . LEU A 1 105 ? -3.307 0.687 -6.444 1.00 96.56 105 LEU A N 1
ATOM 887 C CA . LEU A 1 105 ? -2.812 0.919 -5.088 1.00 96.56 105 LEU A CA 1
ATOM 888 C C . LEU A 1 105 ? -3.079 2.361 -4.633 1.00 96.56 105 LEU A C 1
ATOM 890 O O . LEU A 1 105 ? -3.626 2.577 -3.554 1.00 96.56 105 LEU A O 1
ATOM 894 N N . GLU A 1 106 ? -2.798 3.343 -5.488 1.00 96.25 106 GLU A N 1
ATOM 895 C CA . GLU A 1 106 ? -3.035 4.764 -5.219 1.00 96.25 106 GLU A CA 1
ATOM 896 C C . GLU A 1 106 ? -4.516 5.045 -4.906 1.00 96.25 106 GLU A C 1
ATOM 898 O O . GLU A 1 106 ? -4.838 5.792 -3.979 1.00 96.25 106 GLU A O 1
ATOM 903 N N . LYS A 1 107 ? -5.443 4.394 -5.623 1.00 96.38 107 LYS A N 1
ATOM 904 C CA . LYS A 1 107 ? -6.880 4.475 -5.327 1.00 96.38 107 LYS A CA 1
ATOM 905 C C . LYS A 1 107 ? -7.207 3.994 -3.908 1.00 96.38 107 LYS A C 1
ATOM 907 O O . LYS A 1 107 ? -8.050 4.612 -3.255 1.00 96.38 107 LYS A O 1
ATOM 912 N N . GLN A 1 108 ? -6.562 2.928 -3.428 1.00 96.56 108 GLN A N 1
ATOM 913 C CA . GLN A 1 108 ? -6.773 2.436 -2.061 1.00 96.56 108 GLN A CA 1
ATOM 914 C C . GLN A 1 108 ? -6.191 3.393 -1.018 1.00 96.56 108 GLN A C 1
ATOM 916 O O . GLN A 1 108 ? -6.862 3.683 -0.031 1.00 96.56 108 GLN A O 1
ATOM 921 N N . LEU A 1 109 ? -5.009 3.967 -1.269 1.00 96.50 109 LEU A N 1
ATOM 922 C CA . LEU A 1 109 ? -4.423 4.985 -0.388 1.00 96.50 109 LEU A CA 1
ATOM 923 C C . LEU A 1 109 ? -5.315 6.221 -0.262 1.00 96.50 109 LEU A C 1
ATOM 925 O O . LEU A 1 109 ? -5.590 6.675 0.845 1.00 96.50 109 LEU A O 1
ATOM 929 N N . LYS A 1 110 ? -5.834 6.730 -1.386 1.00 95.81 110 LYS A N 1
ATOM 930 C CA . LYS A 1 110 ? -6.766 7.870 -1.394 1.00 95.81 110 LYS A CA 1
ATOM 931 C C . LYS A 1 110 ? -8.045 7.564 -0.617 1.00 95.81 110 LYS A C 1
ATOM 933 O O . LYS A 1 110 ? -8.590 8.450 0.036 1.00 95.81 110 LYS A O 1
ATOM 938 N N . LYS A 1 111 ? -8.541 6.325 -0.686 1.00 94.94 111 LYS A N 1
ATOM 939 C CA . LYS A 1 111 ? -9.699 5.890 0.102 1.00 94.94 111 LYS A CA 1
ATOM 940 C C . LYS A 1 111 ? -9.373 5.884 1.596 1.00 94.94 111 LYS A C 1
ATOM 942 O O . LYS A 1 111 ? -10.117 6.487 2.360 1.00 94.94 111 LYS A O 1
ATOM 947 N N . LEU A 1 112 ? -8.251 5.283 1.989 1.00 94.25 112 LEU A N 1
ATOM 948 C CA . LEU A 1 112 ? -7.805 5.248 3.383 1.00 94.25 112 LEU A CA 1
ATOM 949 C C . LEU A 1 112 ? -7.623 6.660 3.959 1.00 94.25 112 LEU A C 1
ATOM 951 O O . LEU A 1 112 ? -8.110 6.945 5.048 1.00 94.25 112 LEU A O 1
ATOM 955 N N . GLN A 1 113 ? -7.009 7.566 3.193 1.00 95.06 113 GLN A N 1
ATOM 956 C CA . GLN A 1 113 ? -6.834 8.964 3.585 1.00 95.06 113 GLN A CA 1
ATOM 957 C C . GLN A 1 113 ? -8.168 9.666 3.862 1.00 95.06 113 GLN A C 1
ATOM 959 O O . GLN A 1 113 ? -8.291 10.388 4.847 1.00 95.06 113 GLN A O 1
ATOM 964 N N . LYS A 1 114 ? -9.174 9.458 3.001 1.00 94.69 114 LYS A N 1
ATOM 965 C CA . LYS A 1 114 ? -10.507 10.054 3.173 1.00 94.69 114 LYS A CA 1
ATOM 966 C C . LYS A 1 114 ? -11.192 9.561 4.445 1.00 94.69 114 LYS A C 1
ATOM 968 O O . LYS A 1 114 ? -11.751 10.373 5.173 1.00 94.69 114 LYS A O 1
ATOM 973 N N . GLU A 1 115 ? -11.131 8.259 4.717 1.00 93.50 115 GLU A N 1
ATOM 974 C CA . GLU A 1 115 ? -11.709 7.680 5.938 1.00 93.50 115 GLU A CA 1
ATOM 975 C C . GLU A 1 115 ? -10.975 8.171 7.195 1.00 93.50 115 GLU A C 1
ATOM 977 O O . GLU A 1 115 ? -11.620 8.479 8.196 1.00 93.50 115 GLU A O 1
ATOM 982 N N . LEU A 1 116 ? -9.643 8.307 7.125 1.00 91.44 116 LEU A N 1
ATOM 983 C CA . LEU A 1 116 ? -8.819 8.826 8.217 1.00 91.44 116 LEU A CA 1
ATOM 984 C C . LEU A 1 116 ? -9.167 10.283 8.552 1.00 91.44 116 LEU A C 1
ATOM 986 O O . LEU A 1 116 ? -9.409 10.600 9.712 1.00 91.44 116 LEU A O 1
ATOM 990 N N . VAL A 1 117 ? -9.237 11.158 7.542 1.00 91.81 117 VAL A N 1
ATOM 991 C CA . VAL A 1 117 ? -9.608 12.577 7.716 1.00 91.81 117 VAL A CA 1
ATOM 992 C C . VAL A 1 117 ? -11.054 12.724 8.196 1.00 91.81 117 VAL A C 1
ATOM 994 O O . VAL A 1 117 ? -11.356 13.623 8.974 1.00 91.81 117 VAL A O 1
ATOM 997 N N . GLY A 1 118 ? -11.948 11.839 7.753 1.00 90.75 118 GLY A N 1
ATOM 998 C CA . GLY A 1 118 ? -13.349 11.822 8.166 1.00 90.75 118 GLY A CA 1
ATOM 999 C C . GLY A 1 118 ? -13.614 11.173 9.527 1.00 90.75 118 GLY A C 1
ATOM 1000 O O . GLY A 1 118 ? -14.777 11.087 9.899 1.00 90.75 118 GLY A O 1
ATOM 1001 N N . PHE A 1 119 ? -12.586 10.691 10.240 1.00 87.06 119 PHE A N 1
ATOM 1002 C CA . PHE A 1 119 ? -12.716 9.948 11.504 1.00 87.06 119 PHE A CA 1
ATOM 1003 C C . PHE A 1 119 ? -13.680 8.741 11.420 1.00 87.06 119 PHE A C 1
ATOM 1005 O O . PHE A 1 119 ? -14.280 8.342 12.411 1.00 87.06 119 PHE A O 1
ATOM 1012 N N . ASN A 1 120 ? -13.811 8.127 10.237 1.00 88.81 120 ASN A N 1
ATOM 1013 C CA . ASN A 1 120 ? -14.794 7.072 9.942 1.00 88.81 120 ASN A CA 1
ATOM 1014 C C . ASN A 1 120 ? -14.191 5.653 9.958 1.00 88.81 120 ASN A C 1
ATOM 1016 O O . ASN A 1 120 ? -14.688 4.738 9.283 1.00 88.81 120 ASN A O 1
ATOM 1020 N N . ILE A 1 121 ? -13.109 5.464 10.719 1.00 90.25 121 ILE A N 1
ATOM 1021 C CA . ILE A 1 121 ? -12.373 4.200 10.812 1.00 90.25 121 ILE A CA 1
ATOM 1022 C C . ILE A 1 121 ? -12.911 3.363 11.971 1.00 90.25 121 ILE A C 1
ATOM 1024 O O . ILE A 1 121 ? -12.717 3.694 13.132 1.00 90.25 121 ILE A O 1
ATOM 1028 N N . THR A 1 122 ? -13.534 2.239 11.627 1.00 93.00 122 THR A N 1
ATOM 1029 C CA . THR A 1 122 ? -13.856 1.147 12.558 1.00 93.00 122 THR A CA 1
ATOM 1030 C C . THR A 1 122 ? -12.813 0.034 12.428 1.00 93.00 122 THR A C 1
ATOM 1032 O O . THR A 1 122 ? -12.181 -0.076 11.371 1.00 93.00 122 THR A O 1
ATOM 1035 N N . ALA A 1 123 ? -12.716 -0.872 13.399 1.00 92.00 123 ALA A N 1
ATOM 1036 C CA . ALA A 1 123 ? -11.817 -2.028 13.342 1.00 92.00 123 ALA A CA 1
ATOM 1037 C C . ALA A 1 123 ? -12.017 -2.885 12.081 1.00 92.00 123 ALA A C 1
ATOM 1039 O O . ALA A 1 123 ? -11.066 -3.151 11.344 1.00 92.00 123 ALA A O 1
ATOM 1040 N N . GLU A 1 124 ? -13.267 -3.214 11.741 1.00 92.94 124 GLU A N 1
ATOM 1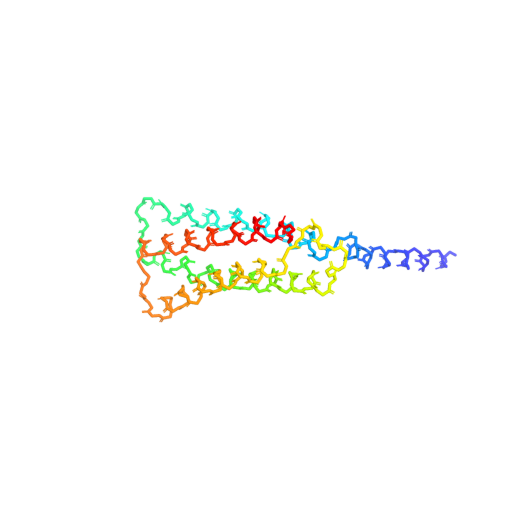041 C CA . GLU A 1 124 ? -13.581 -4.009 10.546 1.00 92.94 124 GLU A CA 1
ATOM 1042 C C . GLU A 1 124 ? -13.151 -3.306 9.243 1.00 92.94 124 GLU A C 1
ATOM 1044 O O . GLU A 1 124 ? -12.465 -3.886 8.396 1.00 92.94 124 GLU A O 1
ATOM 1049 N N . LYS A 1 125 ? -13.522 -2.029 9.078 1.00 92.56 125 LYS A N 1
ATOM 1050 C CA . LYS A 1 125 ? -13.099 -1.212 7.932 1.00 92.56 125 LYS A CA 1
ATOM 1051 C C . LYS A 1 125 ? -11.580 -1.088 7.838 1.00 92.56 125 LYS A C 1
ATOM 1053 O O . LYS A 1 125 ? -11.058 -1.197 6.731 1.00 92.56 125 LYS A O 1
ATOM 1058 N N . SER A 1 126 ? -10.892 -0.850 8.957 1.00 92.56 126 SER A N 1
ATOM 1059 C CA . SER A 1 126 ? -9.429 -0.743 9.017 1.00 92.56 126 SER A CA 1
ATOM 1060 C C . SER A 1 126 ? -8.781 -2.010 8.469 1.00 92.56 126 SER A C 1
ATOM 1062 O O . SER A 1 126 ? -8.062 -1.958 7.468 1.00 92.56 126 SER A O 1
ATOM 1064 N N . ARG A 1 127 ? -9.162 -3.164 9.032 1.00 94.25 127 ARG A N 1
ATOM 1065 C CA . ARG A 1 127 ? -8.727 -4.490 8.589 1.00 94.25 127 ARG A CA 1
ATOM 1066 C C . ARG A 1 127 ? -8.932 -4.687 7.089 1.00 94.25 127 ARG A C 1
ATOM 1068 O O . ARG A 1 127 ? -8.007 -5.061 6.369 1.00 94.25 127 ARG A O 1
ATOM 1075 N N . LYS A 1 128 ? -10.137 -4.391 6.594 1.00 95.19 128 LYS A N 1
ATOM 1076 C CA . LYS A 1 128 ? -10.466 -4.526 5.170 1.00 95.19 128 LYS A CA 1
ATOM 1077 C C . LYS A 1 128 ? -9.595 -3.630 4.286 1.00 95.19 128 LYS A C 1
ATOM 1079 O O . LYS A 1 128 ? -9.099 -4.089 3.261 1.00 95.19 128 LYS A O 1
ATOM 1084 N N . MET A 1 129 ? -9.403 -2.365 4.660 1.00 94.75 129 MET A N 1
ATOM 1085 C CA . MET A 1 129 ? -8.583 -1.429 3.884 1.00 94.75 129 MET A CA 1
ATOM 1086 C C . MET A 1 129 ? -7.107 -1.836 3.868 1.00 94.75 129 MET A C 1
ATOM 1088 O O . MET A 1 129 ? -6.484 -1.786 2.808 1.00 94.75 129 MET A O 1
ATOM 1092 N N . LEU A 1 130 ? -6.563 -2.285 5.004 1.00 95.19 130 LEU A N 1
ATOM 1093 C CA . LEU A 1 130 ? -5.198 -2.811 5.089 1.00 95.19 130 LEU A CA 1
ATOM 1094 C C . LEU A 1 130 ? -5.019 -4.053 4.218 1.00 95.19 130 LEU A C 1
ATOM 1096 O O . LEU A 1 130 ? -4.040 -4.148 3.480 1.00 95.19 130 LEU A O 1
ATOM 1100 N N . TYR A 1 131 ? -5.996 -4.962 4.224 1.00 96.75 131 TYR A N 1
ATOM 1101 C CA . TYR A 1 131 ? -5.989 -6.126 3.344 1.00 96.75 131 TYR A CA 1
ATOM 1102 C C . TYR A 1 131 ? -6.030 -5.737 1.857 1.00 96.75 131 TYR A C 1
ATOM 1104 O O . TYR A 1 131 ? -5.260 -6.269 1.053 1.00 96.75 131 TYR A O 1
ATOM 1112 N N . ASP A 1 132 ? -6.888 -4.783 1.481 1.00 96.12 132 ASP A N 1
ATOM 1113 C CA . ASP A 1 132 ? -6.989 -4.286 0.104 1.00 96.12 132 ASP A CA 1
ATOM 1114 C C . ASP A 1 132 ? -5.668 -3.644 -0.365 1.00 96.12 132 ASP A C 1
ATOM 1116 O O . ASP A 1 132 ? -5.242 -3.859 -1.504 1.00 96.12 132 ASP A O 1
ATOM 1120 N N . ILE A 1 133 ? -4.989 -2.899 0.516 1.00 96.56 133 ILE A N 1
ATOM 1121 C CA . ILE A 1 133 ? -3.667 -2.305 0.265 1.00 96.56 133 ILE A CA 1
ATOM 1122 C C . ILE A 1 133 ? -2.598 -3.392 0.132 1.00 96.56 133 ILE A C 1
ATOM 1124 O O . ILE A 1 133 ? -1.867 -3.401 -0.858 1.00 96.56 133 ILE A O 1
ATOM 1128 N N . TYR A 1 134 ? -2.537 -4.343 1.069 1.00 97.00 134 TYR A N 1
ATOM 1129 C CA . TYR A 1 134 ? -1.618 -5.484 1.022 1.00 97.00 134 TYR A CA 1
ATOM 1130 C C . TYR A 1 134 ? -1.741 -6.248 -0.301 1.00 97.00 134 TYR A C 1
ATOM 1132 O O . TYR A 1 134 ? -0.752 -6.498 -0.996 1.00 97.00 134 TYR A O 1
ATOM 1140 N N . LYS A 1 135 ? -2.977 -6.567 -0.699 1.00 97.62 135 LYS A N 1
ATOM 1141 C CA . LYS A 1 135 ? -3.261 -7.247 -1.963 1.00 97.62 135 LYS A CA 1
ATOM 1142 C C . LYS A 1 135 ? -2.816 -6.413 -3.163 1.00 97.62 135 LYS A C 1
ATOM 1144 O O . LYS A 1 135 ? -2.205 -6.957 -4.080 1.00 97.62 135 LYS A O 1
ATOM 1149 N N . ALA A 1 136 ? -3.085 -5.107 -3.153 1.00 96.88 136 ALA A N 1
ATOM 1150 C CA . ALA A 1 136 ? -2.677 -4.210 -4.229 1.00 96.88 136 ALA A CA 1
ATOM 1151 C C . ALA A 1 136 ? -1.146 -4.095 -4.356 1.00 96.88 136 ALA A C 1
ATOM 1153 O O . ALA A 1 136 ? -0.646 -4.100 -5.479 1.00 96.88 136 ALA A O 1
ATOM 1154 N N . ILE A 1 137 ? -0.399 -4.069 -3.246 1.00 96.75 137 ILE A N 1
ATOM 1155 C CA . ILE A 1 137 ? 1.075 -4.090 -3.253 1.00 96.75 137 ILE A CA 1
ATOM 1156 C C . ILE A 1 137 ? 1.588 -5.406 -3.852 1.00 96.75 137 ILE A C 1
ATOM 1158 O O . ILE A 1 137 ? 2.444 -5.389 -4.738 1.00 96.75 137 ILE A O 1
ATOM 1162 N N . LYS A 1 138 ? 1.028 -6.551 -3.439 1.00 97.06 138 LYS A N 1
ATOM 1163 C CA . LYS A 1 138 ? 1.414 -7.863 -3.989 1.00 97.06 138 LYS A CA 1
ATOM 1164 C C . LYS A 1 138 ? 1.125 -7.987 -5.475 1.00 97.06 138 LYS A C 1
ATOM 1166 O O . LYS A 1 138 ? 1.949 -8.520 -6.217 1.00 97.06 138 LYS A O 1
ATOM 1171 N N . ASP A 1 139 ? -0.028 -7.497 -5.914 1.00 96.25 139 ASP A N 1
ATOM 1172 C CA . ASP A 1 139 ? -0.354 -7.440 -7.333 1.00 96.25 139 ASP A CA 1
ATOM 1173 C C . ASP A 1 139 ? 0.633 -6.521 -8.066 1.00 96.25 139 ASP A C 1
ATOM 1175 O O . ASP A 1 139 ? 1.189 -6.909 -9.093 1.00 96.25 139 ASP A O 1
ATOM 1179 N N . TRP A 1 140 ? 0.931 -5.341 -7.519 1.00 95.81 140 TRP A N 1
ATOM 1180 C CA . TRP A 1 140 ? 1.892 -4.428 -8.127 1.00 95.81 140 TRP A CA 1
ATOM 1181 C C . TRP A 1 140 ? 3.267 -5.064 -8.305 1.00 95.81 140 TRP A C 1
ATOM 1183 O O . TRP A 1 140 ? 3.787 -5.033 -9.419 1.00 95.81 140 TRP A O 1
ATOM 1193 N N . LYS A 1 141 ? 3.797 -5.745 -7.287 1.00 94.31 141 LYS A N 1
ATOM 1194 C CA . LYS A 1 141 ? 5.014 -6.560 -7.398 1.00 94.31 141 LYS A CA 1
ATOM 1195 C C . LYS A 1 141 ? 4.878 -7.615 -8.497 1.00 94.31 141 LYS A C 1
ATOM 1197 O O . LYS A 1 141 ? 5.600 -7.580 -9.491 1.00 94.31 141 LYS A O 1
ATOM 1202 N N . LYS A 1 142 ? 3.897 -8.511 -8.371 1.00 94.12 142 LYS A N 1
ATOM 1203 C CA . LYS A 1 142 ? 3.699 -9.656 -9.273 1.00 94.12 142 LYS A CA 1
ATOM 1204 C C . LYS A 1 142 ? 3.585 -9.262 -10.742 1.00 94.12 142 LYS A C 1
ATOM 1206 O O . LYS A 1 142 ? 4.059 -9.995 -11.607 1.00 94.12 142 LYS A O 1
ATOM 1211 N N . PHE A 1 143 ? 2.881 -8.174 -11.036 1.00 92.88 143 PHE A N 1
ATOM 1212 C CA . PHE A 1 143 ? 2.583 -7.778 -12.408 1.00 92.88 143 PHE A CA 1
ATOM 1213 C C . PHE A 1 143 ? 3.581 -6.772 -12.981 1.00 92.88 143 PHE A C 1
ATOM 1215 O O . PHE A 1 143 ? 3.725 -6.733 -14.202 1.00 92.88 143 PHE A O 1
ATOM 1222 N N . SER A 1 144 ? 4.299 -6.022 -12.138 1.00 89.62 144 SER A N 1
ATOM 1223 C CA . SER A 1 144 ? 5.434 -5.205 -12.588 1.00 89.62 144 SER A CA 1
ATOM 1224 C C . SER A 1 144 ? 6.608 -6.070 -13.023 1.00 89.62 144 SER A C 1
ATOM 1226 O O . SER A 1 144 ? 7.292 -5.704 -13.969 1.00 89.62 144 SER A O 1
ATOM 1228 N N . SER A 1 145 ? 6.805 -7.237 -12.400 1.00 88.19 145 SER A N 1
ATOM 1229 C CA . SER A 1 145 ? 7.884 -8.170 -12.754 1.00 88.19 145 SER A CA 1
ATOM 1230 C C . SER A 1 145 ? 7.552 -9.128 -13.899 1.00 88.19 145 SER A C 1
ATOM 1232 O O . SER A 1 145 ? 8.137 -10.204 -14.007 1.00 88.19 145 SER A O 1
ATOM 1234 N N . ARG A 1 146 ? 6.564 -8.782 -14.731 1.00 87.19 146 ARG A N 1
ATOM 1235 C CA . ARG A 1 146 ? 6.205 -9.556 -15.921 1.00 87.19 146 ARG A CA 1
ATOM 1236 C C . ARG A 1 146 ? 6.567 -8.761 -17.167 1.00 87.19 146 ARG A C 1
ATOM 1238 O O . ARG A 1 146 ? 6.155 -7.601 -17.239 1.00 87.19 146 ARG A O 1
ATOM 1245 N N . PRO A 1 147 ? 7.216 -9.378 -18.168 1.00 83.81 147 PRO A N 1
ATOM 1246 C CA . PRO A 1 147 ? 7.400 -8.735 -19.460 1.00 83.81 147 PRO A CA 1
ATOM 1247 C C . PRO A 1 147 ? 6.053 -8.359 -20.089 1.00 83.81 147 PRO A C 1
ATOM 1249 O O . PRO A 1 147 ? 4.988 -8.899 -19.731 1.00 83.81 147 PRO A O 1
ATOM 1252 N N . CYS A 1 148 ? 6.101 -7.378 -20.989 1.00 80.56 148 CYS A N 1
ATOM 1253 C CA . CYS A 1 148 ? 5.083 -7.268 -22.022 1.00 80.56 148 CYS A CA 1
ATOM 1254 C C . CYS A 1 148 ? 5.334 -8.426 -23.007 1.00 80.56 148 CYS A C 1
ATOM 1256 O O . CYS A 1 148 ? 4.335 -9.095 -23.315 1.00 80.56 148 CYS A O 1
#

Secondary structure (DSSP, 8-state):
--HHHHHHHHHHHHHHHHHTTTS-HHHHHHHHHHHHHHHHHHHHHHHTSTT--HHHHHHHHHHHHHHHHHHHHHHHHHHHHHHHTHHHHTTT--HHHHHHHHHHHHHHHHHHHHHHHTT---HHHHHHHHHHHHHHHHHHHHHHTS--

Sequence (148 aa):
MRSNLLIFLFFLTNAVFSIDNIISPFERFNMEIEEFIPTIQQELIFADYPNMTDQQSQEQIRTLFPMLNLRIQELRNLGLEADKNRKEVQHKMCHSKHIFYYLKLEKQLKKLQKELVGFNITAEKSRKMLYDIYKAIKDWKKFSSRPC

Radius of gyration: 19.91 Å; chains: 1; bounding box: 69×23×44 Å

Foldseek 3Di:
DPVVVVVVVVVVVVVVVCVVVPAQLLRVLLVLLVVCLVVLVVLLVVLVDPPCWQVNLLVSLVVVLVVLVVSLVVSLVSLVSNVVVCVVCLQFFDPVQLVVLSVQLVVLSVVSVVCSVVSVGGSVNSSVSSVSNSVSSVSSSVHGRHHD

Organism: NCBI:txid860376